Protein AF-A0A1L8CLW2-F1 (afdb_monomer)

Organism: NCBI:txid1921010

Nearest PDB structures (foldseek):
  6r1m-assembly1_A  TM=8.377E-01  e=3.887E+00  Escherichia coli
  6dkm-assembly2_D  TM=8.732E-01  e=8.682E+00  synthetic construct
  5szh-assembly1_A  TM=4.662E-01  e=4.444E+00  Homo sapiens

Solvent-accessible surface area (backbone atoms only — not comparable to full-atom values): 6937 Å² total; per-residue (Å²): 138,87,83,88,82,86,89,85,92,77,91,80,93,81,81,78,90,79,87,72,92,79,74,93,73,89,81,84,75,92,68,93,69,90,70,75,93,72,66,63,67,64,57,53,44,56,50,39,53,52,52,41,54,50,42,55,49,52,48,53,51,54,60,49,52,60,56,52,43,59,52,40,42,74,73,67,45,55,67,71,58,45,50,51,52,49,50,55,47,51,55,48,46,53,52,49,49,51,52,40,51,50,43,60,75,75,92

Radius of gyration: 27.65 Å; Cα contacts (8 Å, |Δi|>4): 32; chains: 1; bounding box: 64×41×65 Å

pLDDT: mean 73.27, std 20.35, range [36.03, 97.0]

Foldseek 3Di:
DDDDDDDDDDDDPDDDDDDDDPDDDDPDDDDDDPPDPPPPVVVVVVVLVVLLVVLVVVLVVLVVVLVVLVVVVVVPDDPVVSVVVNVVSVVVSVVSVVVNVVSVVVD

Structure (mmCIF, N/CA/C/O backbone):
data_AF-A0A1L8CLW2-F1
#
_entry.id   AF-A0A1L8CLW2-F1
#
loop_
_atom_site.group_PDB
_atom_site.id
_atom_site.type_symbol
_atom_site.label_atom_id
_atom_site.label_alt_id
_atom_site.label_comp_id
_atom_site.label_asym_id
_atom_site.label_entity_id
_atom_site.label_seq_id
_atom_site.pdbx_PDB_ins_code
_atom_site.Cartn_x
_atom_site.Cartn_y
_atom_site.Cartn_z
_atom_site.occupancy
_atom_site.B_iso_or_equiv
_atom_site.auth_seq_id
_atom_site.auth_comp_id
_atom_site.auth_asym_id
_atom_site.auth_atom_id
_atom_site.pdbx_PDB_model_num
ATOM 1 N N . MET A 1 1 ? -42.552 13.528 -31.880 1.00 36.03 1 MET A N 1
ATOM 2 C CA . MET A 1 1 ? -43.140 12.926 -30.663 1.00 36.03 1 MET A CA 1
ATOM 3 C C . MET A 1 1 ? -43.514 11.492 -30.999 1.00 36.03 1 MET A C 1
ATOM 5 O O . MET A 1 1 ? -44.406 11.301 -31.811 1.00 36.03 1 MET A O 1
ATOM 9 N N . ASN A 1 2 ? -42.795 10.513 -30.444 1.00 44.47 2 ASN A N 1
ATOM 10 C CA . ASN A 1 2 ? -43.121 9.087 -30.563 1.00 44.47 2 ASN A CA 1
ATOM 11 C C . ASN A 1 2 ? -44.021 8.666 -29.398 1.00 44.47 2 ASN A C 1
ATOM 13 O O . ASN A 1 2 ? -43.745 9.062 -28.263 1.00 44.47 2 ASN A O 1
ATOM 17 N N . PRO A 1 3 ? -44.995 7.781 -29.641 1.00 52.72 3 PRO A N 1
ATOM 18 C CA . PRO A 1 3 ? -45.484 6.898 -28.591 1.00 52.72 3 PRO A CA 1
ATOM 19 C C . PRO A 1 3 ? -45.483 5.420 -29.026 1.00 52.72 3 PRO A C 1
ATOM 21 O O . PRO A 1 3 ? -45.513 5.130 -30.215 1.00 52.72 3 PRO A O 1
ATOM 24 N N . TRP A 1 4 ? -45.546 4.527 -28.026 1.00 49.41 4 TRP A N 1
ATOM 25 C CA . TRP A 1 4 ? -45.567 3.045 -28.060 1.00 49.41 4 TRP A CA 1
ATOM 26 C C . TRP A 1 4 ? -44.189 2.369 -28.014 1.00 49.41 4 TRP A C 1
ATOM 28 O O . TRP A 1 4 ? -43.309 2.689 -28.794 1.00 49.41 4 TRP A O 1
ATOM 38 N N . GLY A 1 5 ? -43.889 1.408 -27.137 1.00 48.47 5 GLY A N 1
ATOM 39 C CA . GLY A 1 5 ? -44.658 0.666 -26.133 1.00 48.47 5 GLY A CA 1
ATOM 40 C C . GLY A 1 5 ? -43.712 -0.374 -25.500 1.00 48.47 5 GLY A C 1
ATOM 41 O O . GLY A 1 5 ? -42.786 -0.844 -26.150 1.00 48.47 5 GLY A O 1
ATOM 42 N N . LYS A 1 6 ? -43.872 -0.648 -24.203 1.00 55.09 6 LYS A N 1
ATOM 43 C CA . LYS A 1 6 ? -42.924 -1.373 -23.330 1.00 55.09 6 LYS A CA 1
ATOM 44 C C . LYS A 1 6 ? -42.921 -2.909 -23.515 1.00 55.09 6 LYS A C 1
ATOM 46 O O . LYS A 1 6 ? -43.899 -3.469 -23.989 1.00 55.09 6 LYS A O 1
ATOM 51 N N . THR A 1 7 ? -41.902 -3.545 -22.899 1.00 51.56 7 THR A N 1
ATOM 52 C CA . THR A 1 7 ? -41.719 -4.976 -22.498 1.00 51.56 7 THR A CA 1
ATOM 53 C C . THR A 1 7 ? -41.149 -5.908 -23.585 1.00 51.56 7 THR A C 1
ATOM 55 O O . THR A 1 7 ? -41.542 -5.803 -24.730 1.00 51.56 7 THR A O 1
ATOM 58 N N . VAL A 1 8 ? -40.151 -6.784 -23.359 1.00 53.44 8 VAL A N 1
ATOM 59 C CA . VAL A 1 8 ? -39.983 -7.816 -22.311 1.00 53.44 8 VAL A CA 1
ATOM 60 C C . VAL A 1 8 ? -38.482 -8.128 -22.069 1.00 53.44 8 VAL A C 1
ATOM 62 O O . VAL A 1 8 ? -37.724 -8.329 -23.012 1.00 53.44 8 VAL A O 1
ATOM 65 N N . LYS A 1 9 ? -38.055 -8.224 -20.798 1.00 53.50 9 LYS A N 1
ATOM 66 C CA . LYS A 1 9 ? -36.791 -8.864 -20.363 1.00 53.50 9 LYS A CA 1
ATOM 67 C C . LYS A 1 9 ? -36.982 -10.388 -20.292 1.00 53.50 9 LYS A C 1
ATOM 69 O O . LYS A 1 9 ? -37.940 -10.804 -19.648 1.00 53.50 9 LYS A O 1
ATOM 74 N N . LYS A 1 10 ? -36.057 -11.183 -20.851 1.00 51.16 10 LYS A N 1
ATOM 75 C CA . LYS A 1 10 ? -35.716 -12.594 -20.505 1.00 51.16 10 LYS A CA 1
ATOM 76 C C . LYS A 1 10 ? -34.506 -13.002 -21.368 1.00 51.16 10 LYS A C 1
ATOM 78 O O . LYS A 1 10 ? -34.605 -13.008 -22.583 1.00 51.16 10 LYS A O 1
ATOM 83 N N . SER A 1 11 ? -33.294 -13.037 -20.814 1.00 44.12 11 SER A N 1
ATOM 84 C CA . SER A 1 11 ? -32.646 -14.249 -20.282 1.00 44.12 11 SER A CA 1
ATOM 85 C C . SER A 1 11 ? -32.676 -15.433 -21.256 1.00 44.12 11 SER A C 1
ATOM 87 O O . SER A 1 11 ? -33.672 -16.146 -21.307 1.00 44.12 11 SER A O 1
ATOM 89 N N . LEU A 1 12 ? -31.571 -15.655 -21.974 1.00 49.69 12 LEU A N 1
ATOM 90 C CA . LEU A 1 12 ? -31.209 -16.960 -22.531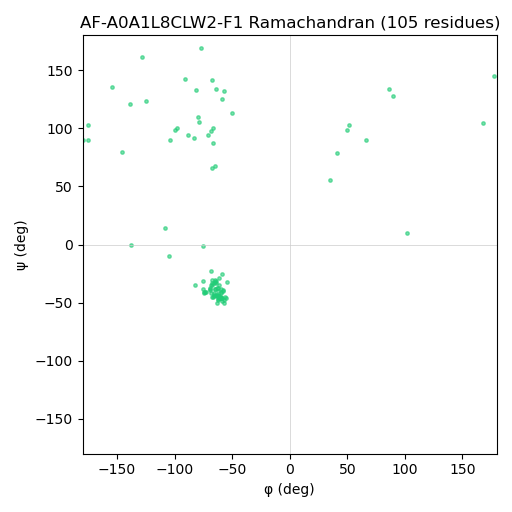 1.00 49.69 12 LEU A CA 1
ATOM 91 C C . LEU A 1 12 ? -29.681 -17.113 -22.511 1.00 49.69 12 LEU A C 1
ATOM 93 O O . LEU A 1 12 ? -28.960 -16.897 -23.478 1.00 49.69 12 LEU A O 1
ATOM 97 N N . PHE A 1 13 ? -29.202 -17.457 -21.322 1.00 46.75 13 PHE A N 1
ATOM 98 C CA . PHE A 1 13 ? -27.998 -18.240 -21.111 1.00 46.75 13 PHE A CA 1
ATOM 99 C C . PHE A 1 13 ? -28.298 -19.659 -21.618 1.00 46.75 13 PHE A C 1
ATOM 101 O O . PHE A 1 13 ? -28.985 -20.386 -20.910 1.00 46.75 13 PHE A O 1
ATOM 108 N N . ALA A 1 14 ? -27.900 -20.011 -22.848 1.00 45.22 14 ALA A N 1
ATOM 109 C CA . ALA A 1 14 ? -27.707 -21.395 -23.325 1.00 45.22 14 ALA A CA 1
ATOM 110 C C . ALA A 1 14 ? -27.530 -21.447 -24.854 1.00 45.22 14 ALA A C 1
ATOM 112 O O . ALA A 1 14 ? -28.508 -21.351 -25.584 1.00 45.22 14 ALA A O 1
ATOM 113 N N . MET A 1 15 ? -26.295 -21.645 -25.320 1.00 45.03 15 MET A N 1
ATOM 114 C CA . MET A 1 15 ? -25.938 -22.522 -26.454 1.00 45.03 15 MET A CA 1
ATOM 115 C C . MET A 1 15 ? -24.409 -22.448 -26.625 1.00 45.03 15 MET A C 1
ATOM 117 O O . MET A 1 15 ? -23.872 -21.465 -27.119 1.00 45.03 15 MET A O 1
ATOM 121 N N . THR A 1 16 ? -23.666 -23.336 -25.953 1.00 49.09 16 THR A N 1
ATOM 122 C CA . THR A 1 16 ? -23.047 -24.535 -26.572 1.00 49.09 16 THR A CA 1
ATOM 123 C C . THR A 1 16 ? -21.971 -24.144 -27.589 1.00 49.09 16 THR A C 1
ATOM 125 O O . THR A 1 16 ? -22.265 -23.840 -28.737 1.00 49.09 16 THR A O 1
ATOM 128 N N . ILE A 1 17 ? -20.712 -24.005 -27.163 1.00 53.62 17 ILE A N 1
ATOM 129 C CA . ILE A 1 17 ? -19.692 -25.060 -27.342 1.00 53.62 17 ILE A CA 1
ATOM 130 C C . ILE A 1 17 ? -19.820 -25.706 -28.731 1.00 53.62 17 ILE A C 1
ATOM 132 O O . ILE A 1 17 ? -20.365 -26.795 -28.876 1.00 53.62 17 ILE A O 1
ATOM 136 N N . ALA A 1 18 ? -19.310 -25.013 -29.748 1.00 49.84 18 ALA A N 1
ATOM 137 C CA . ALA A 1 18 ? -18.954 -25.603 -31.030 1.00 49.84 18 ALA A CA 1
ATOM 138 C C . ALA A 1 18 ? -17.426 -25.733 -31.065 1.00 49.84 18 ALA A C 1
ATOM 140 O O . ALA A 1 18 ? -16.693 -24.816 -31.427 1.00 49.84 18 ALA A O 1
ATOM 141 N N . VAL A 1 19 ? -16.963 -26.885 -30.589 1.00 53.22 19 VAL A N 1
ATOM 142 C CA . VAL A 1 19 ? -15.653 -27.458 -30.902 1.00 53.22 19 VAL A CA 1
ATOM 143 C C . VAL A 1 19 ? -15.580 -27.661 -32.413 1.00 53.22 19 VAL A C 1
ATOM 145 O O . VAL A 1 19 ? -16.454 -28.339 -32.932 1.00 53.22 19 VAL A O 1
ATOM 148 N N . MET A 1 20 ? -14.561 -27.104 -33.075 1.00 51.12 20 MET A N 1
ATOM 149 C CA . MET A 1 20 ? -13.824 -27.638 -34.244 1.00 51.12 20 MET A CA 1
ATOM 150 C C . MET A 1 20 ? -12.683 -26.636 -34.521 1.00 51.12 20 MET A C 1
ATOM 152 O O . MET A 1 20 ? -12.903 -25.580 -35.094 1.00 51.12 20 MET A O 1
ATOM 156 N N . PHE A 1 21 ? -11.480 -26.770 -33.954 1.00 52.66 21 PHE A N 1
ATOM 157 C CA . PHE A 1 21 ? -10.413 -27.661 -34.436 1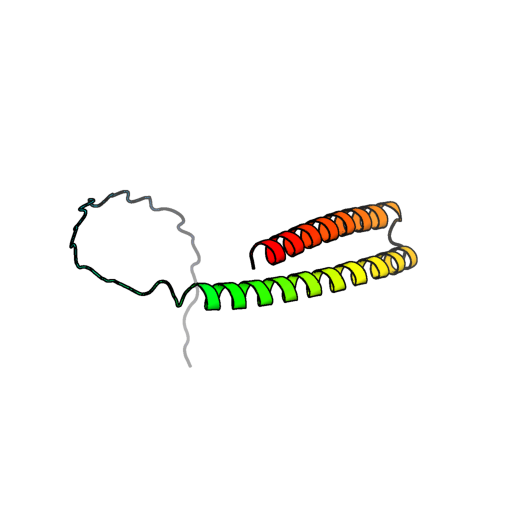.00 52.66 21 PHE A CA 1
ATOM 158 C C . PHE A 1 21 ? -10.351 -27.790 -35.971 1.00 52.66 21 PHE A C 1
ATOM 160 O O . PHE A 1 21 ? -10.400 -28.881 -36.528 1.00 52.66 21 PHE A O 1
ATOM 167 N N . ALA A 1 22 ? -10.229 -26.656 -36.665 1.00 55.78 22 ALA A N 1
ATOM 168 C CA . ALA A 1 22 ? -9.808 -26.620 -38.060 1.00 55.78 22 ALA A CA 1
ATOM 169 C C . ALA A 1 22 ? -8.272 -26.538 -38.138 1.00 55.78 22 ALA A C 1
ATOM 171 O O . ALA A 1 22 ? -7.679 -25.472 -38.033 1.00 55.78 22 ALA A O 1
ATOM 172 N N . LEU A 1 23 ? -7.674 -27.722 -38.276 1.00 55.03 23 LEU A N 1
ATOM 173 C CA . LEU A 1 23 ? -6.551 -28.032 -39.165 1.00 55.03 23 LEU A CA 1
ATOM 174 C C . LEU A 1 23 ? -5.303 -27.134 -39.097 1.00 55.03 23 LEU A C 1
ATOM 176 O O . LEU A 1 23 ? -5.200 -26.077 -39.712 1.00 55.03 23 LEU A O 1
ATOM 180 N N . ALA A 1 24 ? -4.290 -27.691 -38.436 1.00 53.28 24 ALA A N 1
ATOM 181 C CA . ALA A 1 24 ? -2.891 -27.365 -38.626 1.00 53.28 24 ALA A CA 1
ATOM 182 C C . ALA A 1 24 ? -2.446 -27.563 -40.088 1.00 53.28 24 ALA A C 1
ATOM 184 O O . ALA A 1 24 ? -2.627 -28.638 -40.658 1.00 53.28 24 ALA A O 1
ATOM 185 N N .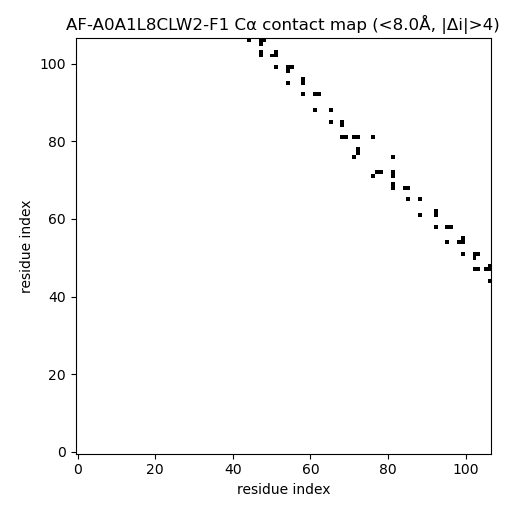 ALA A 1 25 ? -1.757 -26.563 -40.633 1.00 56.97 25 ALA A N 1
ATOM 186 C CA . ALA A 1 25 ? -0.733 -26.753 -41.653 1.00 56.97 25 ALA A CA 1
ATOM 187 C C . ALA A 1 25 ? 0.440 -25.806 -41.333 1.00 56.97 25 ALA A C 1
ATOM 189 O O . ALA A 1 25 ? 0.224 -24.593 -41.260 1.00 56.97 25 ALA A O 1
ATOM 190 N N . PRO A 1 26 ? 1.670 -26.309 -41.114 1.00 53.62 26 PRO A N 1
ATOM 191 C CA . PRO A 1 26 ? 2.838 -25.453 -41.011 1.00 53.62 26 PRO A CA 1
ATOM 192 C C . PRO A 1 26 ? 3.257 -25.066 -42.431 1.00 53.62 26 PRO A C 1
ATOM 194 O O . PRO A 1 26 ? 3.805 -25.880 -43.169 1.00 53.62 26 PRO A O 1
ATOM 197 N N . VAL A 1 27 ? 2.986 -23.828 -42.836 1.00 49.44 27 VAL A N 1
ATOM 198 C CA . VAL A 1 27 ? 3.602 -23.267 -44.042 1.00 49.44 27 VAL A CA 1
ATOM 199 C C . VAL A 1 27 ? 4.974 -22.735 -43.636 1.00 49.44 27 VAL A C 1
ATOM 201 O O . VAL A 1 27 ? 5.121 -21.607 -43.174 1.00 49.44 27 VAL A O 1
ATOM 204 N N . THR A 1 28 ? 5.986 -23.591 -43.755 1.00 53.38 28 THR A N 1
ATOM 205 C CA . THR A 1 28 ? 7.396 -23.200 -43.749 1.00 53.38 28 THR A CA 1
ATOM 206 C C . THR A 1 28 ? 7.710 -22.481 -45.057 1.00 53.38 28 THR A C 1
ATOM 208 O O . THR A 1 28 ? 8.049 -23.104 -46.059 1.00 53.38 28 THR A O 1
ATOM 211 N N . THR A 1 29 ? 7.622 -21.155 -45.048 1.00 51.28 29 THR A N 1
ATOM 212 C CA . THR A 1 29 ? 8.336 -20.311 -46.010 1.00 51.28 29 THR A CA 1
ATOM 213 C C . THR A 1 29 ? 9.602 -19.805 -45.340 1.00 51.28 29 THR A C 1
ATOM 215 O O . THR A 1 29 ? 9.577 -18.889 -44.518 1.00 51.28 29 THR A O 1
ATOM 218 N N . THR A 1 30 ? 10.715 -20.456 -45.668 1.00 57.03 30 THR A N 1
ATOM 219 C CA . THR A 1 30 ? 12.060 -19.940 -45.437 1.00 57.03 30 THR A CA 1
ATOM 220 C C . THR A 1 30 ? 12.250 -18.718 -46.321 1.00 57.03 30 THR A C 1
ATOM 222 O O . THR A 1 30 ? 12.552 -18.852 -47.501 1.00 57.03 30 THR A O 1
ATOM 225 N N . GLU A 1 31 ? 12.118 -17.530 -45.741 1.00 45.25 31 GLU A N 1
ATOM 226 C CA . GLU A 1 31 ? 12.750 -16.335 -46.284 1.00 45.25 31 GLU A CA 1
ATOM 227 C C . GLU A 1 31 ? 13.601 -15.694 -45.198 1.00 45.25 31 GLU A C 1
ATOM 229 O O . GLU A 1 31 ? 13.185 -15.445 -44.067 1.00 45.25 31 GLU A O 1
ATOM 234 N N . HIS A 1 32 ? 14.864 -15.543 -45.563 1.00 48.41 32 HIS A N 1
ATOM 235 C CA . HIS A 1 32 ? 15.974 -15.101 -44.755 1.00 48.41 32 HIS A CA 1
ATOM 236 C C . HIS A 1 32 ? 15.754 -13.637 -44.367 1.00 48.41 32 HIS A C 1
ATOM 238 O O . HIS A 1 32 ? 16.217 -12.731 -45.057 1.00 48.41 32 HIS A O 1
ATOM 244 N N . VAL A 1 33 ? 15.046 -13.382 -43.266 1.00 41.94 33 VAL A N 1
ATOM 245 C CA . VAL A 1 33 ? 14.981 -12.033 -42.714 1.00 41.94 33 VAL A CA 1
ATOM 246 C C . VAL A 1 33 ? 15.950 -11.922 -41.557 1.00 41.94 33 VAL A C 1
ATOM 248 O O . VAL A 1 33 ? 15.669 -12.297 -40.422 1.00 41.94 33 VAL A O 1
ATOM 251 N N . SER A 1 34 ? 17.113 -11.353 -41.864 1.00 52.31 34 SER A N 1
ATOM 252 C CA . SER A 1 34 ? 17.949 -10.668 -40.885 1.00 52.31 34 SER A CA 1
ATOM 253 C C . SER A 1 34 ? 17.181 -9.437 -40.374 1.00 52.31 34 SER A C 1
ATOM 255 O O . SER A 1 34 ? 17.523 -8.297 -40.685 1.00 52.31 34 SER A O 1
ATOM 257 N N . PHE A 1 35 ? 16.092 -9.661 -39.634 1.00 45.47 35 PHE A N 1
ATOM 258 C CA . PHE A 1 35 ? 15.371 -8.616 -38.920 1.00 45.47 35 PHE A CA 1
ATOM 259 C C . PHE A 1 35 ? 16.148 -8.326 -37.642 1.00 45.47 35 PHE A C 1
ATOM 261 O O . PHE A 1 35 ? 16.231 -9.147 -36.732 1.00 45.47 35 PHE A O 1
ATOM 268 N N . GLY A 1 36 ? 16.766 -7.148 -37.624 1.00 43.81 36 GLY A N 1
ATOM 269 C CA . GLY A 1 36 ? 17.594 -6.664 -36.535 1.00 43.81 36 GLY A CA 1
ATOM 270 C C . GLY A 1 36 ? 16.917 -6.789 -35.173 1.00 43.81 36 GLY A C 1
ATOM 271 O O . GLY A 1 36 ? 15.985 -6.052 -34.842 1.00 43.81 36 GLY A O 1
ATOM 272 N N . TYR A 1 37 ? 17.487 -7.656 -34.343 1.00 47.56 37 TYR A N 1
ATOM 273 C CA . TYR A 1 37 ? 17.360 -7.634 -32.892 1.00 47.56 37 TYR A CA 1
ATOM 274 C C . TYR A 1 37 ? 18.071 -6.394 -32.326 1.00 47.56 37 TYR A C 1
ATOM 276 O O . TYR A 1 37 ? 19.089 -6.504 -31.657 1.00 47.56 37 TYR A O 1
ATOM 284 N N . GLN A 1 38 ? 17.583 -5.190 -32.629 1.00 49.72 38 GLN A N 1
ATOM 285 C CA . GLN A 1 38 ? 18.097 -3.961 -32.002 1.00 49.72 38 GLN A CA 1
ATOM 286 C C . GLN A 1 38 ? 17.016 -2.949 -31.596 1.00 49.72 38 GLN A C 1
ATOM 288 O O . GLN A 1 38 ? 17.344 -1.932 -30.996 1.00 49.72 38 GLN A O 1
ATOM 293 N N . LYS A 1 39 ? 15.720 -3.215 -31.833 1.00 47.97 39 LYS A N 1
ATOM 294 C CA . LYS A 1 39 ? 14.633 -2.303 -31.408 1.00 47.97 39 LYS A CA 1
ATOM 295 C C . LYS A 1 39 ? 13.819 -2.745 -30.184 1.00 47.97 39 LYS A C 1
ATOM 297 O O . LYS A 1 39 ? 13.075 -1.925 -29.659 1.00 47.97 39 LYS A O 1
ATOM 302 N N . ALA A 1 40 ? 13.972 -3.976 -29.692 1.00 54.12 40 ALA A N 1
ATOM 303 C CA . ALA A 1 40 ? 13.196 -4.459 -28.541 1.00 54.12 40 ALA A CA 1
ATOM 304 C C . ALA A 1 40 ? 13.773 -4.027 -27.175 1.00 54.12 40 ALA A C 1
ATOM 306 O O . ALA A 1 40 ? 13.011 -3.696 -26.273 1.00 54.12 40 ALA A O 1
ATOM 307 N N . GLN A 1 41 ? 15.101 -3.928 -27.032 1.00 52.53 41 GLN A N 1
ATOM 308 C CA . GLN A 1 41 ? 15.729 -3.628 -25.732 1.00 52.53 41 GLN A CA 1
ATOM 309 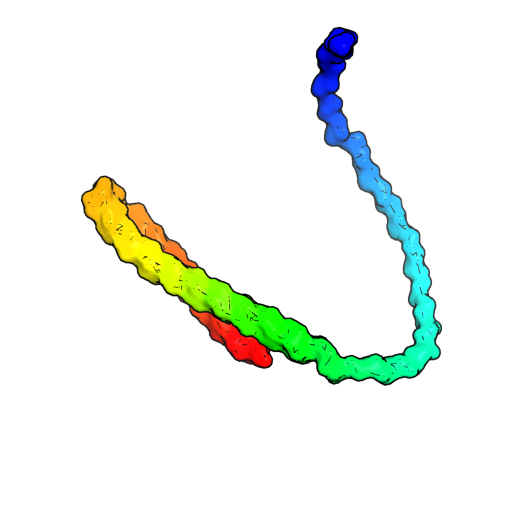C C . GLN A 1 41 ? 15.433 -2.210 -25.214 1.00 52.53 41 GLN A C 1
ATOM 311 O O . GLN A 1 41 ? 15.276 -2.010 -24.014 1.00 52.53 41 GLN A O 1
ATOM 316 N N . ALA A 1 42 ? 15.287 -1.217 -26.098 1.00 50.69 42 ALA A N 1
ATOM 317 C CA . ALA A 1 42 ? 14.983 0.152 -25.674 1.00 50.69 42 ALA A CA 1
ATOM 318 C C . ALA A 1 42 ? 13.514 0.339 -25.247 1.00 50.69 42 ALA A C 1
ATOM 320 O O . ALA A 1 42 ? 13.228 1.149 -24.368 1.00 50.69 42 ALA A O 1
ATOM 321 N N . ALA A 1 43 ? 12.577 -0.401 -25.851 1.00 53.25 43 ALA A N 1
ATOM 322 C CA . ALA A 1 43 ? 11.159 -0.316 -25.504 1.00 53.25 43 ALA A CA 1
ATOM 323 C C . ALA A 1 43 ? 10.864 -0.979 -24.147 1.00 53.25 43 ALA A C 1
ATOM 325 O O . ALA A 1 43 ? 10.128 -0.406 -23.343 1.00 53.25 43 ALA A O 1
ATOM 326 N N . GLU A 1 44 ? 11.487 -2.128 -23.861 1.00 56.53 44 GLU A N 1
ATOM 327 C CA . GLU A 1 44 ? 11.343 -2.809 -22.567 1.00 56.53 44 GLU A CA 1
ATOM 328 C C . GLU A 1 44 ? 12.017 -2.041 -21.421 1.00 56.53 44 GLU A C 1
ATOM 330 O O . GLU A 1 44 ? 11.425 -1.904 -20.351 1.00 56.53 44 GLU A O 1
ATOM 335 N N . ALA A 1 45 ? 13.187 -1.433 -21.650 1.00 59.97 45 ALA A N 1
ATOM 336 C CA . ALA A 1 45 ? 13.854 -0.609 -20.637 1.00 59.97 45 ALA A CA 1
ATOM 337 C C . ALA A 1 45 ? 13.025 0.634 -20.237 1.00 59.97 45 ALA A C 1
ATOM 339 O O . ALA A 1 45 ? 12.962 1.010 -19.061 1.00 59.97 45 ALA A O 1
ATOM 340 N N . VAL A 1 46 ? 12.334 1.267 -21.199 1.00 62.97 46 VAL A N 1
ATOM 341 C CA . VAL A 1 46 ? 11.429 2.403 -20.932 1.00 62.97 46 VAL A CA 1
ATOM 342 C C . VAL A 1 46 ? 10.198 1.967 -20.130 1.00 62.97 46 VAL A C 1
ATOM 344 O O . VAL A 1 46 ? 9.714 2.734 -19.289 1.00 62.97 46 VAL A O 1
ATOM 347 N N . ASP A 1 47 ? 9.690 0.755 -20.356 1.00 74.62 47 ASP A N 1
ATOM 348 C CA . ASP A 1 47 ? 8.558 0.210 -19.601 1.00 74.62 47 ASP A CA 1
ATOM 349 C C . ASP A 1 47 ? 8.961 -0.213 -18.176 1.00 74.62 47 ASP A C 1
ATOM 351 O O . ASP A 1 47 ? 8.286 0.141 -17.202 1.00 74.62 47 ASP A O 1
ATOM 355 N N . GLY A 1 48 ? 10.136 -0.833 -18.023 1.00 78.62 48 GLY A N 1
ATOM 356 C CA . GLY A 1 48 ? 10.724 -1.177 -16.725 1.00 78.62 48 GLY A CA 1
ATOM 357 C C . GLY A 1 48 ? 10.891 0.043 -15.813 1.00 78.62 48 GLY A C 1
ATOM 358 O O . GLY A 1 48 ? 10.469 0.026 -14.653 1.00 78.62 48 GLY A O 1
ATOM 359 N N . MET A 1 49 ? 11.394 1.158 -16.354 1.00 83.06 49 MET A N 1
ATOM 360 C CA . MET A 1 49 ? 11.556 2.410 -15.604 1.00 83.06 49 MET A CA 1
ATOM 361 C C . MET A 1 49 ? 10.214 3.024 -15.163 1.00 83.06 49 MET A C 1
ATOM 363 O O . MET A 1 49 ? 10.087 3.541 -14.046 1.00 83.06 49 MET A O 1
ATOM 367 N N . LYS A 1 50 ? 9.177 2.957 -16.010 1.00 86.00 50 LYS A N 1
ATOM 368 C CA . LYS A 1 50 ? 7.821 3.412 -15.648 1.00 86.00 50 LYS A CA 1
ATOM 369 C C . LYS A 1 50 ? 7.226 2.549 -14.537 1.00 86.00 50 LYS A C 1
ATOM 371 O O . LYS A 1 50 ? 6.656 3.097 -13.588 1.00 86.00 50 LYS A O 1
ATOM 376 N N . ARG A 1 51 ? 7.389 1.224 -14.624 1.00 84.00 51 ARG A N 1
ATOM 377 C CA . ARG A 1 51 ? 6.936 0.276 -13.598 1.00 84.00 51 ARG A CA 1
ATOM 378 C C . ARG A 1 51 ? 7.638 0.526 -12.265 1.00 84.00 51 ARG A C 1
ATOM 380 O O . ARG A 1 51 ? 6.958 0.636 -11.246 1.00 84.00 51 ARG A O 1
ATOM 387 N N . LEU A 1 52 ? 8.956 0.721 -12.273 1.00 86.56 52 LEU A N 1
ATOM 388 C CA . LEU A 1 52 ? 9.732 1.055 -11.078 1.00 86.56 52 LEU A CA 1
ATOM 389 C C . LEU A 1 52 ? 9.240 2.353 -10.421 1.00 86.56 52 LEU A C 1
ATOM 391 O O . LEU A 1 52 ? 8.952 2.377 -9.224 1.00 86.56 52 LEU A O 1
ATOM 395 N N . LYS A 1 53 ? 9.061 3.423 -11.207 1.00 90.44 53 LYS A N 1
ATOM 396 C CA . LYS A 1 53 ? 8.538 4.706 -10.707 1.00 90.44 53 LYS A CA 1
ATOM 397 C C . LYS A 1 53 ? 7.163 4.551 -10.051 1.00 90.44 53 LYS A C 1
ATOM 399 O O . LYS A 1 53 ? 6.888 5.181 -9.028 1.00 90.44 53 LYS A O 1
ATOM 404 N N . LEU A 1 54 ? 6.300 3.719 -10.629 1.00 91.50 54 LEU A N 1
ATOM 405 C CA . LEU A 1 54 ? 4.972 3.440 -10.094 1.00 91.50 54 LEU A CA 1
ATOM 406 C C . LEU A 1 54 ? 5.041 2.646 -8.783 1.00 91.50 54 LEU A C 1
ATOM 408 O O . LEU A 1 54 ? 4.320 2.987 -7.845 1.00 91.50 54 LEU A O 1
ATOM 412 N N . ILE A 1 55 ? 5.916 1.641 -8.689 1.00 89.00 55 ILE A N 1
ATOM 413 C CA . ILE A 1 55 ? 6.119 0.867 -7.456 1.00 89.00 55 ILE A CA 1
ATOM 414 C C . ILE A 1 55 ? 6.630 1.776 -6.330 1.00 89.00 55 ILE A C 1
ATOM 416 O O . ILE A 1 55 ? 6.054 1.783 -5.245 1.00 89.00 55 ILE A O 1
ATOM 420 N N . ILE A 1 56 ? 7.630 2.621 -6.602 1.00 90.19 56 ILE A N 1
ATOM 421 C CA . ILE A 1 56 ? 8.167 3.580 -5.620 1.00 90.19 56 ILE A CA 1
ATOM 422 C C . ILE A 1 56 ? 7.081 4.544 -5.129 1.00 90.19 56 ILE A C 1
ATOM 424 O O . ILE A 1 56 ? 7.002 4.843 -3.936 1.00 90.19 56 ILE A O 1
ATOM 428 N N . ARG A 1 57 ? 6.216 5.031 -6.029 1.00 94.75 57 ARG A N 1
ATOM 429 C CA . ARG A 1 57 ? 5.097 5.896 -5.640 1.00 94.75 57 ARG A CA 1
ATOM 430 C C . ARG A 1 57 ? 4.123 5.167 -4.712 1.00 94.75 57 ARG A C 1
ATOM 432 O O . ARG A 1 57 ? 3.795 5.700 -3.660 1.00 94.75 57 ARG A O 1
ATOM 439 N N . LYS A 1 58 ? 3.722 3.943 -5.059 1.00 92.56 58 LYS A N 1
ATOM 440 C CA . LYS A 1 58 ? 2.821 3.137 -4.222 1.00 92.56 58 LYS A CA 1
ATOM 441 C C . LYS A 1 58 ? 3.425 2.804 -2.858 1.00 92.56 58 LYS A C 1
ATOM 443 O O . LYS A 1 58 ? 2.706 2.827 -1.868 1.00 92.56 58 LYS A O 1
ATOM 448 N N . LEU A 1 59 ? 4.732 2.543 -2.795 1.00 90.88 59 LEU A N 1
ATOM 449 C CA . LEU A 1 59 ? 5.454 2.353 -1.533 1.00 90.88 59 LEU A CA 1
ATOM 450 C C . LEU A 1 59 ? 5.358 3.595 -0.644 1.00 90.88 59 LEU A C 1
ATOM 452 O O . LEU A 1 59 ? 5.060 3.481 0.542 1.00 90.88 59 LEU A O 1
ATOM 456 N N . ARG A 1 60 ? 5.561 4.788 -1.215 1.00 91.69 60 ARG A N 1
ATOM 457 C CA . ARG A 1 60 ? 5.403 6.049 -0.481 1.00 91.69 60 ARG A CA 1
ATOM 458 C C . ARG A 1 60 ? 3.987 6.224 0.057 1.00 91.69 60 ARG A C 1
ATOM 460 O O . ARG A 1 60 ? 3.834 6.577 1.222 1.00 91.69 60 ARG A O 1
ATOM 467 N N . ASP A 1 61 ? 2.988 5.967 -0.777 1.00 93.44 61 ASP A N 1
ATOM 468 C CA . ASP A 1 61 ? 1.583 6.110 -0.398 1.00 93.44 61 ASP A CA 1
ATOM 469 C C . ASP A 1 61 ? 1.219 5.116 0.725 1.00 93.44 61 ASP A C 1
ATOM 471 O O . ASP A 1 61 ? 0.630 5.511 1.728 1.00 93.44 61 ASP A O 1
ATOM 475 N N . ALA A 1 62 ? 1.672 3.860 0.629 1.00 91.06 62 ALA A N 1
ATOM 476 C CA . ALA A 1 62 ? 1.471 2.838 1.661 1.00 91.06 62 ALA A CA 1
ATOM 477 C C . ALA A 1 62 ? 2.126 3.203 3.006 1.00 91.06 62 ALA A C 1
ATOM 479 O O . ALA A 1 62 ? 1.522 3.011 4.061 1.00 91.06 62 ALA A O 1
ATOM 480 N N . MET A 1 63 ? 3.332 3.783 2.986 1.00 88.88 63 MET A N 1
ATOM 481 C CA . MET A 1 63 ? 3.968 4.323 4.196 1.00 88.88 63 MET A CA 1
ATOM 482 C C . MET A 1 63 ? 3.197 5.516 4.782 1.00 88.88 63 MET A C 1
ATOM 484 O O . MET A 1 63 ? 3.222 5.721 5.993 1.00 88.88 63 MET A O 1
ATOM 488 N N . GLY A 1 64 ? 2.512 6.298 3.942 1.00 91.19 64 GLY A N 1
ATOM 489 C CA . GLY A 1 64 ? 1.586 7.343 4.381 1.00 91.19 64 GLY A CA 1
ATOM 490 C C . GLY A 1 64 ? 0.402 6.755 5.147 1.00 91.19 64 GLY A C 1
ATOM 491 O O . GLY A 1 64 ? 0.177 7.133 6.293 1.00 91.19 64 GLY A O 1
ATOM 492 N N . SER A 1 65 ? -0.259 5.744 4.575 1.00 89.69 65 SER A N 1
ATOM 493 C CA . SER A 1 65 ? -1.410 5.068 5.194 1.00 89.69 65 SER A CA 1
ATOM 494 C C . SER A 1 65 ? -1.112 4.437 6.558 1.00 89.69 65 SER A C 1
ATOM 496 O O . SER A 1 65 ? -2.008 4.301 7.384 1.00 89.69 65 SER A O 1
ATOM 498 N N . MET A 1 66 ? 0.147 4.083 6.833 1.00 89.06 66 MET A N 1
ATOM 499 C CA . MET A 1 66 ? 0.561 3.589 8.152 1.00 89.06 66 MET A CA 1
ATOM 500 C C . MET A 1 66 ? 0.398 4.635 9.261 1.00 89.06 66 MET A C 1
ATOM 502 O O . MET A 1 66 ? 0.137 4.260 10.403 1.00 89.06 66 MET A O 1
ATOM 506 N N . LYS A 1 67 ? 0.540 5.927 8.937 1.00 90.44 67 LYS A N 1
ATOM 507 C CA . LYS A 1 67 ? 0.297 7.030 9.878 1.00 90.44 67 LYS A CA 1
ATOM 508 C C . LYS A 1 67 ? -1.198 7.243 10.095 1.00 90.44 67 LYS A C 1
ATOM 510 O O . LYS A 1 67 ? -1.624 7.444 11.227 1.00 90.44 67 LYS A O 1
ATOM 515 N N . ASP A 1 68 ? -1.993 7.100 9.038 1.00 91.62 68 ASP A N 1
ATOM 516 C CA . ASP A 1 68 ? -3.453 7.223 9.108 1.00 91.62 68 ASP A CA 1
ATOM 517 C C . ASP A 1 68 ? -4.061 6.166 10.051 1.00 91.62 68 ASP A C 1
ATOM 519 O O . ASP A 1 68 ? -5.072 6.404 10.705 1.00 91.62 68 ASP A O 1
ATOM 523 N N . PHE A 1 69 ? -3.422 5.001 10.201 1.00 92.50 69 PHE A N 1
ATOM 524 C CA . PHE A 1 69 ? -3.850 3.978 11.161 1.00 92.50 69 P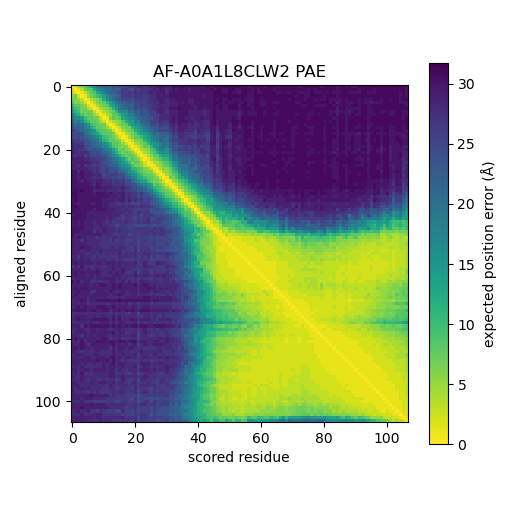HE A CA 1
ATOM 525 C C . PHE A 1 69 ? -3.742 4.428 12.625 1.00 92.50 69 PHE A C 1
ATOM 527 O O . PHE A 1 69 ? -4.583 4.038 13.437 1.00 92.50 69 PHE A O 1
ATOM 534 N N . ASP A 1 70 ? -2.762 5.271 12.963 1.00 90.44 70 ASP A N 1
ATOM 535 C CA . ASP A 1 70 ? -2.663 5.873 14.299 1.00 90.44 70 ASP A CA 1
ATOM 536 C C . ASP A 1 70 ? -3.801 6.875 14.536 1.00 90.44 70 ASP A C 1
ATOM 538 O O . ASP A 1 70 ? -4.314 7.009 15.650 1.00 90.44 70 ASP A O 1
ATOM 542 N N . GLU A 1 71 ? -4.219 7.579 13.484 1.00 92.94 71 GLU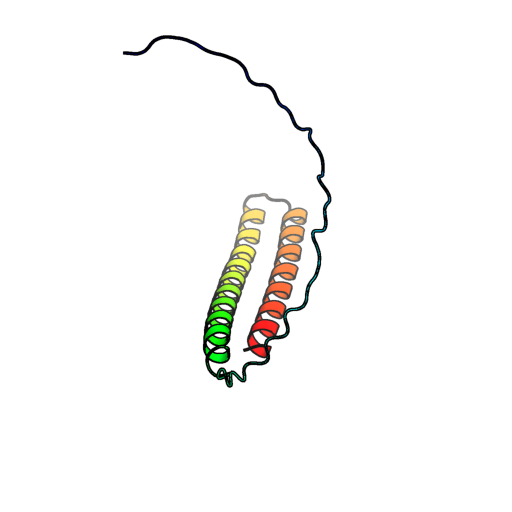 A N 1
ATOM 543 C CA . GLU A 1 71 ? -5.363 8.489 13.531 1.00 92.94 71 GLU A CA 1
ATOM 544 C C . GLU A 1 71 ? -6.680 7.724 13.684 1.00 92.94 71 GLU A C 1
ATOM 546 O O . GLU A 1 71 ? -7.541 8.143 14.455 1.00 92.94 71 GLU A O 1
ATOM 551 N N . LEU A 1 72 ? -6.811 6.560 13.040 1.00 92.31 72 LEU A N 1
ATOM 552 C CA . LEU A 1 72 ? -7.971 5.682 13.202 1.00 92.31 72 LEU A CA 1
ATOM 553 C C . LEU A 1 72 ? -8.083 5.115 14.624 1.00 92.31 72 LEU A C 1
ATOM 555 O O . LEU A 1 72 ? -9.192 5.046 15.153 1.00 92.31 72 LEU A O 1
ATOM 559 N N . GLU A 1 73 ? -6.969 4.754 15.271 1.00 93.62 73 GLU A N 1
ATOM 560 C CA . GLU A 1 73 ? -6.980 4.338 16.685 1.00 93.62 73 GLU A CA 1
ATOM 561 C C . GLU A 1 73 ? -7.465 5.484 17.586 1.00 93.62 73 GLU A C 1
ATOM 563 O O . GLU A 1 73 ? -8.336 5.284 18.435 1.00 93.62 73 GLU A O 1
ATOM 568 N N . LYS A 1 74 ? -6.982 6.712 17.348 1.00 93.56 74 LYS A N 1
ATOM 569 C CA . LYS A 1 74 ? -7.443 7.918 18.064 1.00 93.56 74 LYS A CA 1
ATOM 570 C C . LYS A 1 74 ? -8.914 8.241 17.798 1.00 93.56 74 LYS A C 1
ATOM 572 O O . LYS A 1 74 ? -9.593 8.737 18.692 1.00 93.56 74 LYS A O 1
ATOM 577 N N . ALA A 1 75 ? -9.408 7.946 16.597 1.00 94.44 75 ALA A N 1
ATOM 578 C CA . ALA A 1 75 ? -10.810 8.103 16.216 1.00 94.44 75 ALA A CA 1
ATOM 579 C C . ALA A 1 75 ? -11.729 7.009 16.800 1.00 94.44 75 ALA A C 1
ATOM 581 O O . ALA A 1 75 ? -12.941 7.058 16.593 1.00 94.44 75 ALA A O 1
ATOM 582 N N . GLY A 1 76 ? -11.177 6.041 17.544 1.00 94.88 76 GLY A N 1
ATOM 583 C CA . GLY A 1 76 ? -11.937 5.020 18.266 1.00 94.88 76 GLY A CA 1
ATOM 584 C C . GLY A 1 76 ? -11.981 3.647 17.595 1.00 94.88 76 GLY A C 1
ATOM 585 O O . GLY A 1 76 ? -12.738 2.783 18.043 1.00 94.88 76 GLY A O 1
ATOM 586 N N . LEU A 1 77 ? -11.186 3.408 16.545 1.00 94.88 77 LEU A N 1
ATOM 587 C CA . LEU A 1 77 ? -11.039 2.068 15.979 1.00 94.88 77 LEU A CA 1
ATOM 588 C C . LEU A 1 77 ? -10.323 1.149 16.978 1.00 94.88 77 LEU A C 1
ATOM 590 O O . LEU A 1 77 ? -9.389 1.554 17.671 1.00 94.88 77 LEU A O 1
ATOM 594 N N . SER A 1 78 ? -10.749 -0.114 17.054 1.00 97.00 78 SER A N 1
ATOM 595 C CA . SER A 1 78 ? -10.159 -1.050 18.009 1.00 97.00 78 SER A CA 1
ATOM 596 C C . SER A 1 78 ? -8.679 -1.289 17.691 1.00 97.00 78 SER A C 1
ATOM 598 O O . SER A 1 78 ? -8.302 -1.577 16.552 1.00 97.00 78 SER A O 1
ATOM 600 N N . LYS A 1 79 ? -7.824 -1.247 18.718 1.00 94.62 79 LYS 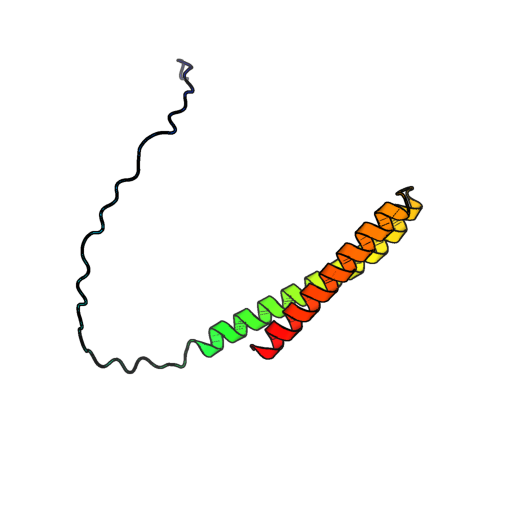A N 1
ATOM 601 C CA . LYS A 1 79 ? -6.380 -1.499 18.577 1.00 94.62 79 LYS A CA 1
ATOM 602 C C . LYS A 1 79 ? -6.073 -2.845 17.914 1.00 94.62 79 LYS A C 1
ATOM 604 O O . LYS A 1 79 ? -5.085 -2.990 17.198 1.00 94.62 79 LYS A O 1
ATOM 609 N N . LYS A 1 80 ? -6.924 -3.851 18.143 1.00 96.44 80 LYS A N 1
ATOM 610 C CA . LYS A 1 80 ? -6.811 -5.171 17.510 1.00 96.44 80 LYS A CA 1
ATOM 611 C C . LYS A 1 80 ? -6.969 -5.074 15.993 1.00 96.44 80 LYS A C 1
ATOM 613 O O . LYS A 1 80 ? -6.191 -5.698 15.273 1.00 96.44 80 LYS A O 1
ATOM 618 N N . ASP A 1 81 ? -7.948 -4.311 15.524 1.00 95.62 81 ASP A N 1
ATOM 619 C CA . ASP A 1 81 ? -8.232 -4.161 14.097 1.00 95.62 81 ASP A CA 1
ATOM 620 C C . ASP A 1 81 ? -7.190 -3.268 13.423 1.00 95.62 81 ASP A C 1
ATOM 622 O O . ASP A 1 81 ? -6.646 -3.650 12.387 1.00 95.62 81 ASP A O 1
ATOM 626 N N . VAL A 1 82 ? -6.795 -2.170 14.076 1.00 95.94 82 VAL A N 1
ATOM 627 C CA . VAL A 1 82 ? -5.680 -1.312 13.640 1.00 95.94 82 VAL A CA 1
ATOM 628 C C . VAL A 1 82 ? -4.398 -2.132 13.475 1.00 95.94 82 VAL A C 1
ATOM 630 O O . VAL A 1 82 ? -3.737 -2.055 12.444 1.00 95.94 82 VAL A O 1
ATOM 633 N N . ASN A 1 83 ? -4.063 -2.991 14.441 1.00 95.75 83 ASN A N 1
ATOM 634 C CA . ASN A 1 83 ? -2.878 -3.847 14.350 1.00 95.75 83 ASN A CA 1
ATOM 635 C C . ASN A 1 83 ? -2.965 -4.884 13.224 1.00 95.75 83 ASN A C 1
ATOM 637 O O . ASN A 1 83 ? -1.942 -5.217 12.626 1.00 95.75 83 ASN A O 1
ATOM 641 N N . ARG A 1 84 ? -4.157 -5.406 12.913 1.00 96.38 84 ARG A N 1
ATOM 642 C CA . ARG A 1 84 ? -4.342 -6.292 11.752 1.00 96.38 84 ARG A CA 1
ATOM 643 C C . ARG A 1 84 ? -4.094 -5.542 10.448 1.00 96.38 84 ARG A C 1
ATOM 645 O O . ARG A 1 84 ? -3.396 -6.065 9.585 1.00 96.38 84 ARG A O 1
ATOM 652 N N . MET A 1 85 ? -4.622 -4.325 10.329 1.00 95.25 85 MET A N 1
ATOM 653 C CA . MET A 1 85 ? -4.404 -3.466 9.163 1.00 95.25 85 MET A CA 1
ATOM 654 C C . MET A 1 85 ? -2.928 -3.092 9.013 1.00 95.25 85 MET A C 1
ATOM 656 O O . MET A 1 85 ? -2.386 -3.197 7.916 1.00 95.25 85 MET A O 1
ATOM 660 N N . ARG A 1 86 ? -2.262 -2.746 10.122 1.00 94.62 86 ARG A N 1
ATOM 661 C CA . ARG A 1 86 ? -0.829 -2.439 10.156 1.00 94.62 86 ARG A CA 1
ATOM 662 C C . ARG A 1 86 ? 0.009 -3.603 9.632 1.00 94.62 86 ARG A C 1
ATOM 664 O O . ARG A 1 86 ? 0.789 -3.409 8.711 1.00 94.62 86 ARG A O 1
ATOM 671 N N . ARG A 1 87 ? -0.224 -4.819 10.136 1.00 95.75 87 ARG A N 1
ATOM 672 C CA . ARG A 1 87 ? 0.480 -6.030 9.673 1.00 95.75 87 ARG A CA 1
ATOM 673 C C . ARG A 1 87 ? 0.239 -6.315 8.193 1.00 95.75 87 ARG A C 1
ATOM 675 O O . ARG A 1 87 ? 1.183 -6.543 7.452 1.00 95.75 87 ARG A O 1
ATOM 682 N N . ALA A 1 88 ? -1.015 -6.245 7.744 1.00 95.25 88 ALA A N 1
ATOM 683 C CA . ALA A 1 88 ? -1.341 -6.460 6.335 1.00 95.25 88 ALA A CA 1
ATOM 684 C C . ALA A 1 88 ? -0.666 -5.423 5.418 1.00 95.25 88 ALA A C 1
ATOM 686 O O . ALA A 1 88 ? -0.263 -5.744 4.299 1.00 95.25 88 ALA A O 1
ATOM 687 N N . MET A 1 89 ? -0.533 -4.180 5.886 1.00 95.00 89 MET A N 1
ATOM 688 C CA . MET A 1 89 ? 0.162 -3.128 5.152 1.00 95.00 89 MET A CA 1
ATOM 689 C C . MET A 1 89 ? 1.679 -3.331 5.152 1.00 95.00 89 MET A C 1
ATOM 691 O O . MET A 1 89 ? 2.300 -3.158 4.108 1.00 95.00 89 MET A O 1
ATOM 695 N N . GLU A 1 90 ? 2.273 -3.747 6.271 1.00 94.19 90 GLU A N 1
ATOM 696 C CA . GLU A 1 90 ? 3.689 -4.134 6.347 1.00 94.19 90 GLU A CA 1
ATOM 697 C C . GLU A 1 90 ? 4.005 -5.265 5.362 1.00 94.19 90 GLU A C 1
ATOM 699 O O . GLU A 1 90 ? 4.928 -5.139 4.556 1.00 94.19 90 GLU A O 1
ATOM 704 N N . ASP A 1 91 ? 3.181 -6.314 5.335 1.00 95.44 91 ASP A N 1
ATOM 705 C CA . ASP A 1 91 ? 3.308 -7.406 4.367 1.00 95.44 91 ASP A CA 1
ATOM 706 C C . ASP A 1 91 ? 3.222 -6.885 2.927 1.00 95.44 91 ASP A C 1
ATOM 708 O O . ASP A 1 91 ? 3.990 -7.296 2.052 1.00 95.44 91 ASP A O 1
ATOM 712 N N . LYS A 1 92 ? 2.321 -5.929 2.668 1.00 93.88 92 LYS A N 1
ATOM 713 C CA . LYS A 1 92 ? 2.172 -5.343 1.336 1.00 93.88 92 LYS A CA 1
ATOM 714 C C . LYS A 1 92 ? 3.365 -4.476 0.935 1.00 93.88 92 LYS A C 1
ATOM 716 O O . LYS A 1 92 ? 3.768 -4.512 -0.229 1.00 93.88 92 LYS A O 1
ATOM 721 N N . ILE A 1 93 ? 3.926 -3.710 1.868 1.00 93.00 93 ILE A N 1
ATOM 722 C CA . ILE A 1 93 ? 5.146 -2.921 1.664 1.00 93.00 93 ILE A CA 1
ATOM 723 C C . ILE A 1 93 ? 6.308 -3.856 1.330 1.00 93.00 93 ILE A C 1
ATOM 725 O O . ILE A 1 93 ? 6.999 -3.617 0.343 1.00 93.00 93 ILE A O 1
ATOM 729 N N . ASN A 1 94 ? 6.464 -4.952 2.076 1.00 93.75 94 ASN A N 1
ATOM 730 C CA . ASN A 1 94 ? 7.501 -5.950 1.820 1.00 93.75 94 ASN A CA 1
ATOM 731 C C . ASN A 1 94 ? 7.356 -6.569 0.422 1.00 93.75 94 ASN A C 1
ATOM 733 O O . ASN A 1 94 ? 8.322 -6.598 -0.334 1.00 93.75 94 ASN A O 1
ATOM 737 N N . GLN A 1 95 ? 6.143 -6.965 0.022 1.00 93.19 95 GLN A N 1
ATOM 738 C CA . GLN A 1 95 ? 5.889 -7.467 -1.336 1.00 93.19 95 GLN A CA 1
ATOM 739 C C . GLN A 1 95 ? 6.251 -6.443 -2.419 1.00 93.19 95 GLN A C 1
ATOM 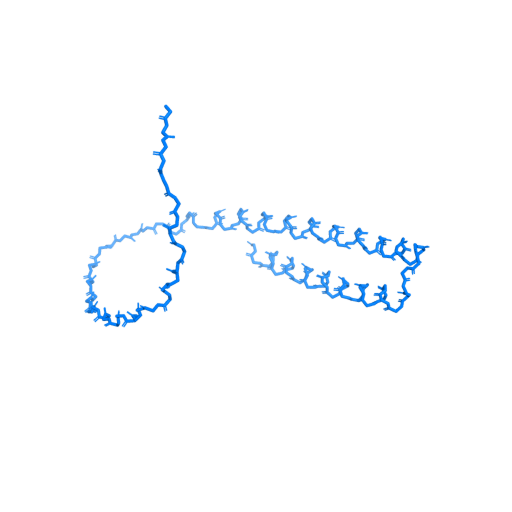741 O O . GLN A 1 95 ? 6.911 -6.778 -3.397 1.00 93.19 95 GLN A O 1
ATOM 746 N N . MET A 1 96 ? 5.842 -5.182 -2.250 1.00 90.88 96 MET A N 1
ATOM 747 C CA . MET A 1 96 ? 6.156 -4.133 -3.225 1.00 90.88 96 MET A CA 1
ATOM 748 C C . MET A 1 96 ? 7.655 -3.810 -3.273 1.00 90.88 96 MET A C 1
ATOM 750 O O . MET A 1 96 ? 8.156 -3.422 -4.326 1.00 90.88 96 MET A O 1
ATOM 754 N N . MET A 1 97 ? 8.371 -3.960 -2.158 1.00 90.06 97 MET A N 1
ATOM 755 C CA . MET A 1 97 ? 9.823 -3.804 -2.107 1.00 90.06 97 MET A CA 1
ATOM 756 C C . MET A 1 97 ? 10.526 -4.916 -2.895 1.00 90.06 97 MET A C 1
ATOM 758 O O . MET A 1 97 ? 11.393 -4.612 -3.712 1.00 90.06 97 MET A O 1
ATOM 762 N N . GLU A 1 98 ? 10.105 -6.170 -2.732 1.00 91.62 98 GLU A N 1
ATOM 763 C CA . GLU A 1 98 ? 10.617 -7.292 -3.531 1.00 91.62 98 GLU A CA 1
ATOM 764 C C . GLU A 1 98 ? 10.314 -7.114 -5.027 1.00 91.62 98 GLU A C 1
ATOM 766 O O . GLU A 1 98 ? 11.206 -7.265 -5.865 1.00 91.62 98 GLU A O 1
ATOM 771 N N . ASP A 1 99 ? 9.096 -6.683 -5.374 1.00 86.62 99 ASP A N 1
ATOM 772 C CA . ASP A 1 99 ? 8.722 -6.364 -6.758 1.00 86.62 99 ASP A CA 1
ATOM 773 C C . ASP A 1 99 ? 9.601 -5.248 -7.349 1.00 86.62 99 ASP A C 1
ATOM 775 O O . ASP A 1 99 ? 9.960 -5.293 -8.529 1.00 86.62 99 ASP A O 1
ATOM 779 N N . ALA A 1 100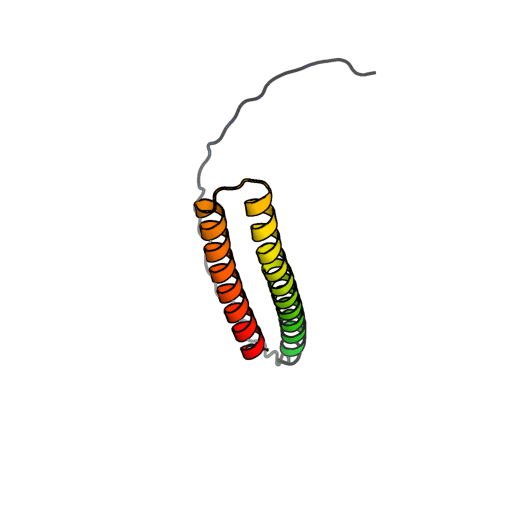 ? 9.957 -4.237 -6.546 1.00 86.88 100 ALA A N 1
ATOM 780 C CA . ALA A 1 100 ? 10.850 -3.158 -6.966 1.00 86.88 100 ALA A CA 1
ATOM 781 C C . ALA A 1 100 ? 12.268 -3.673 -7.225 1.00 86.88 100 ALA A C 1
ATOM 783 O O . ALA A 1 100 ? 12.868 -3.327 -8.242 1.00 86.88 100 ALA A O 1
ATOM 784 N N . ILE A 1 101 ? 12.797 -4.511 -6.329 1.00 88.19 101 ILE A N 1
ATOM 785 C CA . ILE A 1 101 ? 14.121 -5.127 -6.475 1.00 88.19 101 ILE A CA 1
ATOM 786 C C . ILE A 1 101 ? 14.154 -5.997 -7.732 1.00 88.19 101 ILE A C 1
ATOM 788 O O . ILE A 1 101 ? 15.102 -5.906 -8.511 1.00 88.19 101 ILE A O 1
ATOM 792 N N . TYR A 1 102 ? 13.116 -6.802 -7.961 1.00 86.50 102 TYR A N 1
ATOM 793 C CA . TYR A 1 102 ? 13.003 -7.619 -9.165 1.00 86.50 102 TYR A CA 1
ATOM 794 C C . TYR A 1 102 ? 12.951 -6.757 -10.430 1.00 86.50 102 TYR A C 1
ATOM 796 O O . TYR A 1 102 ? 13.672 -7.032 -11.386 1.00 86.50 102 TYR A O 1
ATOM 804 N N . ALA A 1 103 ? 12.166 -5.675 -10.415 1.00 82.44 103 ALA A N 1
ATOM 805 C CA . ALA A 1 103 ? 12.114 -4.736 -11.528 1.00 82.44 103 ALA A CA 1
ATOM 806 C C . ALA A 1 103 ? 13.487 -4.105 -11.808 1.00 82.44 103 ALA A C 1
ATOM 808 O O . ALA A 1 103 ? 13.864 -4.020 -12.964 1.00 82.44 103 ALA A O 1
ATOM 809 N N . ILE A 1 104 ? 14.257 -3.723 -10.782 1.00 82.56 104 ILE A N 1
ATOM 810 C CA . ILE A 1 104 ? 15.615 -3.169 -10.947 1.00 82.56 104 ILE A CA 1
ATOM 811 C C . ILE A 1 104 ? 16.585 -4.206 -11.518 1.00 82.56 104 ILE A C 1
ATOM 813 O O . ILE A 1 104 ? 17.392 -3.869 -12.374 1.00 82.56 104 ILE A O 1
ATOM 817 N N . ARG A 1 105 ? 16.526 -5.456 -11.048 1.00 82.81 105 ARG A N 1
ATOM 818 C CA . ARG A 1 105 ? 17.413 -6.536 -11.517 1.00 82.81 105 ARG A CA 1
ATOM 819 C C . ARG A 1 105 ? 17.144 -6.959 -12.960 1.00 82.81 105 ARG A C 1
ATOM 821 O O . ARG A 1 105 ? 18.012 -7.573 -13.567 1.00 82.81 105 ARG A O 1
ATOM 828 N N . ASN A 1 106 ? 15.939 -6.694 -13.455 1.00 72.06 106 ASN A N 1
ATOM 829 C CA . ASN A 1 106 ? 15.480 -7.066 -14.790 1.00 72.06 106 ASN A CA 1
ATOM 830 C C . ASN A 1 106 ? 15.356 -5.849 -15.734 1.00 72.06 106 ASN A C 1
ATOM 832 O O . ASN A 1 106 ? 14.690 -5.949 -16.766 1.00 72.06 106 ASN A O 1
ATOM 836 N N . ILE A 1 107 ? 15.941 -4.707 -15.349 1.00 64.94 107 ILE A N 1
ATOM 837 C CA . ILE A 1 107 ? 16.255 -3.554 -16.213 1.00 64.94 107 ILE A CA 1
ATOM 838 C C . ILE A 1 107 ? 17.686 -3.731 -16.718 1.00 64.94 107 ILE A C 1
ATOM 840 O O . ILE A 1 107 ? 17.904 -3.458 -17.918 1.00 64.94 107 ILE A O 1
#

Sequence (107 aa):
MNPWGKTVKKSLFAMTIAVMFALAAPVTTTEHVSFGYQKAQAAEAVDGMKRLKLIIRKLRDAMGSMKDFDELEKAGLSKKDVNRMRRAMEDKINQMMEDAIYAIRNI

Mean predicted aligned error: 17.84 Å

Secondary structure (DSSP, 8-state):
------------------------------------TTSHHHHHHHHHHHHHHHHHHHHHHHHHHHHHHHHHHHTT--HHHHHHHHHHHHHHHHHHHHHHHHHHHT-